Protein AF-A0A3R7EMI1-F1 (afdb_monomer_lite)

Sequence (99 aa):
MEEKLEDRFFDLLLRTLNYAMEFVNERSYASLRFMDLFSSLLELQPLIKEISEDEFYEKLREKIKARRLMGDRETRSKLQSELLQMFIDEWKRRTSKKS

Radius of gyration: 13.86 Å; chains: 1; bounding box: 33×21×42 Å

Secondary structure (DSSP, 8-state):
----HHHHHHHHHHHHHHHHHHGGGSSSSHHHHHHHHHHHHHHHGGG-TTS---HHHHHHHHHHHTT----SHHHHHHHHHHHHHHHHHHHHHHHHHH-

Structure (mmCIF, N/CA/C/O backbone):
data_AF-A0A3R7EMI1-F1
#
_entry.id   AF-A0A3R7EMI1-F1
#
loop_
_atom_site.group_PDB
_atom_site.id
_atom_site.type_symbol
_atom_site.label_atom_id
_atom_site.label_alt_id
_atom_site.label_comp_id
_atom_site.label_asym_id
_atom_site.label_entity_id
_atom_site.label_seq_id
_atom_site.pdbx_PDB_ins_code
_atom_site.Cartn_x
_atom_site.Cartn_y
_atom_site.Cartn_z
_atom_site.occupancy
_atom_site.B_iso_or_equiv
_atom_site.auth_seq_id
_atom_site.auth_comp_id
_atom_site.auth_asym_id
_atom_site.auth_atom_id
_atom_site.pdbx_PDB_model_num
ATOM 1 N N . MET A 1 1 ? -4.659 -12.143 20.901 1.00 43.06 1 MET A N 1
ATOM 2 C CA . MET A 1 1 ? -4.928 -10.723 20.610 1.00 43.06 1 MET A CA 1
ATOM 3 C C . MET A 1 1 ? -5.285 -10.687 19.138 1.00 43.06 1 MET A C 1
ATOM 5 O O . MET A 1 1 ? -4.423 -11.001 18.330 1.00 43.06 1 MET A O 1
ATOM 9 N N . GLU A 1 2 ? -6.560 -10.527 18.798 1.00 45.56 2 GLU A N 1
ATOM 10 C CA . GLU A 1 2 ? -6.985 -10.453 17.396 1.00 45.56 2 GLU A CA 1
ATOM 11 C C . GLU A 1 2 ? -6.354 -9.199 16.785 1.00 45.56 2 GLU A C 1
ATOM 13 O O . GLU A 1 2 ? -6.692 -8.079 17.168 1.00 45.56 2 GLU A O 1
ATOM 18 N N . GLU A 1 3 ? -5.377 -9.372 15.896 1.00 57.25 3 GLU A N 1
ATOM 19 C CA . GLU A 1 3 ? -4.969 -8.280 15.017 1.00 57.25 3 GLU A CA 1
ATOM 20 C C . GLU A 1 3 ? -6.197 -7.881 14.203 1.00 57.25 3 GLU A C 1
ATOM 22 O O . GLU A 1 3 ? -6.779 -8.717 13.504 1.00 57.25 3 GLU A O 1
ATOM 27 N N . LYS A 1 4 ? -6.610 -6.615 14.311 1.00 84.00 4 LYS A N 1
ATOM 28 C CA . LYS A 1 4 ? -7.694 -6.081 13.483 1.00 84.00 4 LYS A CA 1
ATOM 29 C C . LYS A 1 4 ? -7.304 -6.279 12.015 1.00 84.00 4 LYS A C 1
ATOM 31 O O . LYS A 1 4 ? -6.150 -6.049 11.661 1.00 84.00 4 LYS A O 1
ATOM 36 N N . LEU A 1 5 ? -8.247 -6.699 11.167 1.00 89.88 5 LEU A N 1
ATOM 37 C CA . LEU A 1 5 ? -8.009 -6.970 9.739 1.00 89.88 5 LEU A CA 1
ATOM 38 C C . LEU A 1 5 ? -7.265 -5.819 9.034 1.00 89.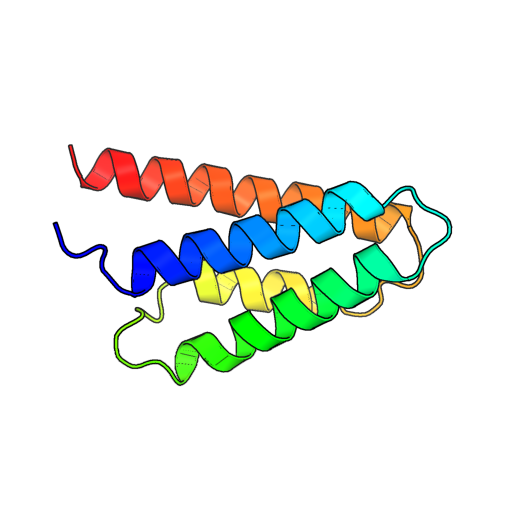88 5 LEU A C 1
ATOM 40 O O . LEU A 1 5 ? -6.376 -6.060 8.225 1.00 89.88 5 LEU A O 1
ATOM 44 N N . GLU A 1 6 ? -7.587 -4.586 9.420 1.00 90.19 6 GLU A N 1
ATOM 45 C CA . GLU A 1 6 ? -6.890 -3.338 9.090 1.00 90.19 6 GLU A CA 1
ATOM 46 C C . GLU A 1 6 ? -5.360 -3.402 9.274 1.00 90.19 6 GLU A C 1
ATOM 48 O O . GLU A 1 6 ? -4.618 -3.065 8.354 1.00 90.19 6 GLU A O 1
ATOM 53 N N . ASP A 1 7 ? -4.874 -3.849 10.437 1.00 91.06 7 ASP A N 1
ATOM 54 C CA . ASP A 1 7 ? -3.437 -3.923 10.738 1.00 91.06 7 ASP A CA 1
ATOM 55 C C . ASP A 1 7 ? -2.760 -4.972 9.828 1.00 91.06 7 ASP A C 1
ATOM 57 O O . ASP A 1 7 ? -1.689 -4.730 9.273 1.00 91.06 7 ASP A O 1
ATOM 61 N N . ARG A 1 8 ? -3.433 -6.101 9.564 1.00 93.19 8 ARG A N 1
ATOM 62 C CA . ARG A 1 8 ? -2.931 -7.139 8.643 1.00 93.19 8 ARG A CA 1
ATOM 63 C C . ARG A 1 8 ? -2.888 -6.680 7.194 1.00 93.19 8 ARG A C 1
ATOM 65 O O . ARG A 1 8 ? -1.969 -7.038 6.460 1.00 93.19 8 ARG A O 1
ATOM 72 N N . PHE A 1 9 ? -3.893 -5.925 6.764 1.00 94.75 9 PHE A N 1
ATOM 73 C CA . PHE A 1 9 ? -3.945 -5.392 5.412 1.00 94.75 9 PHE A CA 1
ATOM 74 C C . PHE A 1 9 ? -2.868 -4.327 5.189 1.00 94.75 9 PHE A C 1
ATOM 76 O O . PHE A 1 9 ? -2.180 -4.356 4.166 1.00 94.75 9 PHE A O 1
ATOM 83 N N . PHE A 1 10 ? -2.666 -3.448 6.174 1.00 94.81 10 PHE A N 1
ATOM 84 C CA . PHE A 1 10 ? -1.564 -2.491 6.183 1.00 94.81 10 PHE A CA 1
ATOM 85 C C . PHE A 1 10 ? -0.209 -3.198 6.019 1.00 94.81 10 PHE A C 1
ATOM 87 O O . PHE A 1 10 ? 0.568 -2.853 5.124 1.00 94.81 10 PHE A O 1
ATOM 94 N N . ASP A 1 11 ? 0.038 -4.246 6.809 1.00 95.38 11 ASP A N 1
ATOM 95 C CA . ASP A 1 11 ? 1.269 -5.036 6.731 1.00 95.38 11 ASP A CA 1
ATOM 96 C C . ASP A 1 11 ? 1.424 -5.764 5.389 1.00 95.38 11 ASP A C 1
ATOM 98 O O . ASP A 1 11 ? 2.529 -5.842 4.845 1.00 95.38 11 ASP A O 1
ATOM 102 N N . LEU A 1 12 ? 0.334 -6.294 4.826 1.00 96.62 12 LEU A N 1
ATOM 103 C CA . LEU A 1 12 ? 0.348 -6.960 3.524 1.00 96.62 12 LEU A CA 1
ATOM 104 C C . LEU A 1 12 ? 0.737 -5.995 2.397 1.00 96.62 12 LEU A C 1
ATOM 106 O O . LEU A 1 12 ? 1.575 -6.338 1.556 1.00 96.62 12 LEU A O 1
ATOM 110 N N . LEU A 1 13 ? 0.162 -4.790 2.382 1.00 96.94 13 LEU A N 1
ATOM 111 C CA . LEU A 1 13 ? 0.533 -3.761 1.415 1.00 96.94 13 LEU A CA 1
ATOM 112 C C . LEU A 1 13 ? 2.007 -3.373 1.567 1.00 96.94 13 LEU A C 1
ATOM 114 O O . LEU A 1 13 ? 2.735 -3.355 0.574 1.00 96.94 13 LEU A O 1
ATOM 118 N N . LEU A 1 14 ? 2.471 -3.142 2.798 1.00 97.31 14 LEU A N 1
ATOM 119 C CA . LEU A 1 14 ? 3.867 -2.800 3.065 1.00 97.31 14 LEU A CA 1
ATOM 120 C C . LEU A 1 14 ? 4.830 -3.902 2.600 1.00 97.31 14 LEU A C 1
ATOM 122 O O . LEU A 1 14 ? 5.826 -3.616 1.939 1.00 97.31 14 LEU A O 1
ATOM 126 N N . ARG A 1 15 ? 4.527 -5.175 2.879 1.00 97.69 15 ARG A N 1
ATOM 127 C CA . ARG A 1 15 ? 5.333 -6.312 2.398 1.00 97.69 15 ARG A CA 1
ATOM 128 C C . ARG A 1 15 ? 5.378 -6.371 0.876 1.00 97.69 15 ARG A C 1
ATOM 130 O O . ARG A 1 15 ? 6.445 -6.570 0.305 1.00 97.69 15 ARG A O 1
ATOM 137 N N . THR A 1 16 ? 4.239 -6.157 0.223 1.00 97.56 16 THR A N 1
ATOM 138 C CA . THR A 1 16 ? 4.155 -6.141 -1.244 1.00 97.56 16 THR A CA 1
ATOM 139 C C . THR A 1 16 ? 5.015 -5.021 -1.835 1.00 97.56 16 THR A C 1
ATOM 141 O O . THR A 1 16 ? 5.747 -5.247 -2.799 1.00 97.56 16 THR A O 1
ATOM 144 N N . LEU A 1 17 ? 4.995 -3.832 -1.222 1.00 97.25 17 LEU A N 1
ATOM 145 C CA . LEU A 1 17 ? 5.863 -2.718 -1.602 1.00 97.25 17 LEU A CA 1
ATOM 146 C C . LEU A 1 17 ? 7.348 -3.047 -1.391 1.00 97.25 17 LEU A C 1
ATOM 148 O O . LEU A 1 17 ? 8.159 -2.773 -2.273 1.00 97.25 17 LEU A O 1
ATOM 152 N N . ASN A 1 18 ? 7.704 -3.670 -0.266 1.00 97.19 18 ASN A N 1
ATOM 153 C CA . ASN A 1 18 ? 9.086 -4.056 0.023 1.00 97.19 18 ASN A CA 1
ATOM 154 C C . ASN A 1 18 ? 9.636 -5.039 -1.016 1.00 97.19 18 ASN A C 1
ATOM 156 O O . ASN A 1 18 ? 10.749 -4.843 -1.497 1.00 97.19 18 ASN A O 1
ATOM 160 N N . TYR A 1 19 ? 8.845 -6.030 -1.442 1.00 96.00 19 TYR A N 1
ATOM 161 C CA . TYR A 1 19 ? 9.244 -6.897 -2.553 1.00 96.00 19 TYR A CA 1
ATOM 162 C C . TYR A 1 19 ? 9.421 -6.103 -3.848 1.00 96.00 19 TYR A C 1
ATOM 164 O O . TYR A 1 19 ? 10.418 -6.266 -4.548 1.00 96.00 19 TYR A O 1
ATOM 172 N N . ALA A 1 20 ? 8.509 -5.178 -4.161 1.00 94.25 20 ALA A N 1
ATOM 173 C CA . ALA A 1 20 ? 8.667 -4.327 -5.338 1.00 94.25 20 ALA A CA 1
ATOM 174 C C . ALA A 1 20 ? 9.991 -3.539 -5.319 1.00 94.25 20 ALA A C 1
ATOM 176 O O . ALA A 1 20 ? 10.630 -3.393 -6.365 1.00 94.25 20 ALA A O 1
ATOM 177 N N . MET A 1 21 ? 10.408 -3.067 -4.142 1.00 94.75 21 MET A N 1
ATOM 178 C CA . MET A 1 21 ? 11.667 -2.353 -3.927 1.00 94.75 21 MET A CA 1
ATOM 179 C C . MET A 1 21 ? 12.893 -3.257 -4.033 1.00 94.75 21 MET A C 1
ATOM 181 O O . MET A 1 21 ? 13.868 -2.867 -4.669 1.00 94.75 21 MET A O 1
ATOM 185 N N . GLU A 1 22 ? 12.848 -4.462 -3.466 1.00 95.56 22 GLU A N 1
ATOM 186 C CA . GLU A 1 22 ? 13.941 -5.442 -3.535 1.00 95.56 22 GLU A CA 1
ATOM 187 C C . GLU A 1 22 ? 14.326 -5.733 -4.993 1.00 95.56 22 GLU A C 1
ATOM 189 O O . GLU A 1 22 ? 15.496 -5.675 -5.374 1.00 95.56 22 GLU A O 1
ATOM 194 N N . PHE A 1 23 ? 13.317 -5.899 -5.848 1.00 93.50 23 PHE A N 1
ATOM 195 C CA . PHE A 1 23 ? 13.502 -6.196 -7.265 1.00 93.50 23 PHE A CA 1
ATOM 196 C C . PHE A 1 23 ? 13.670 -4.955 -8.157 1.00 93.50 23 PHE A C 1
ATOM 198 O O . PHE A 1 23 ? 13.812 -5.096 -9.374 1.00 93.50 23 PHE A O 1
ATOM 205 N N . VAL A 1 24 ? 13.645 -3.725 -7.620 1.00 90.06 24 VAL A N 1
ATOM 206 C CA . VAL A 1 24 ? 13.640 -2.494 -8.444 1.00 90.06 24 VAL A CA 1
ATOM 207 C C . VAL A 1 24 ? 14.869 -2.385 -9.342 1.00 90.06 24 VAL A C 1
ATOM 209 O O . VAL A 1 24 ? 14.798 -1.827 -10.443 1.00 90.06 24 VAL A O 1
ATOM 212 N N . ASN A 1 25 ? 15.982 -2.947 -8.863 1.00 87.62 25 ASN A N 1
ATOM 213 C CA . ASN A 1 25 ? 17.285 -2.860 -9.489 1.00 87.62 25 ASN A CA 1
ATOM 214 C C . ASN A 1 25 ? 17.620 -4.016 -10.437 1.00 87.62 25 ASN A C 1
ATOM 216 O O . ASN A 1 25 ? 18.629 -3.966 -11.152 1.00 87.62 25 ASN A O 1
ATOM 220 N N . GLU A 1 26 ? 16.770 -5.031 -10.478 1.00 89.56 26 GLU A N 1
ATOM 221 C CA . GLU A 1 26 ? 16.972 -6.184 -11.333 1.00 89.56 26 GLU A CA 1
ATOM 222 C C . GLU A 1 26 ? 16.541 -5.911 -12.773 1.00 89.56 26 GLU A C 1
ATOM 224 O O . GLU A 1 26 ? 15.646 -5.112 -13.054 1.00 89.56 26 GLU A O 1
ATOM 229 N N . ARG A 1 27 ? 17.158 -6.626 -13.720 1.00 81.44 27 ARG A N 1
ATOM 230 C CA . ARG A 1 27 ? 16.698 -6.683 -15.117 1.00 81.44 27 ARG A CA 1
ATOM 231 C C . ARG A 1 27 ? 15.537 -7.675 -15.254 1.00 81.44 27 ARG A C 1
ATOM 233 O O . ARG A 1 27 ? 15.568 -8.562 -16.099 1.00 81.44 27 ARG A O 1
ATOM 240 N N . SER A 1 28 ? 14.544 -7.555 -14.382 1.00 86.06 28 SER A N 1
ATOM 241 C CA . SER A 1 28 ? 13.359 -8.405 -14.348 1.00 86.06 28 SER A CA 1
ATOM 242 C C . SER A 1 28 ? 12.102 -7.543 -14.249 1.00 86.06 28 SER A C 1
ATOM 244 O O . SER A 1 28 ? 12.141 -6.366 -13.885 1.00 86.06 28 SER A O 1
ATOM 246 N N . TYR A 1 29 ? 10.956 -8.133 -14.581 1.00 87.12 29 TYR A N 1
ATOM 247 C CA . TYR A 1 29 ? 9.657 -7.481 -14.406 1.00 87.12 29 TYR A CA 1
ATOM 248 C C . TYR A 1 29 ? 9.103 -7.647 -12.984 1.00 87.12 29 TYR A C 1
ATOM 250 O O . TYR A 1 29 ? 7.997 -7.187 -12.719 1.00 87.12 29 TYR A O 1
ATOM 258 N N . ALA A 1 30 ? 9.838 -8.285 -12.063 1.00 92.56 30 ALA A N 1
ATOM 259 C CA . ALA A 1 30 ? 9.334 -8.624 -10.732 1.00 92.56 30 ALA A CA 1
ATOM 260 C C . ALA A 1 30 ? 8.879 -7.380 -9.955 1.00 92.56 30 ALA A C 1
ATOM 262 O O . ALA A 1 30 ? 7.756 -7.350 -9.459 1.00 92.56 30 ALA A O 1
ATOM 263 N N . SER A 1 31 ? 9.683 -6.310 -9.958 1.00 91.44 31 SER A N 1
ATOM 264 C CA . SER A 1 31 ? 9.320 -5.031 -9.329 1.00 91.44 31 SER A CA 1
ATOM 265 C C . SER A 1 31 ? 7.984 -4.480 -9.838 1.00 91.44 31 SER A C 1
ATOM 267 O O . SER A 1 31 ? 7.142 -4.058 -9.051 1.00 91.44 31 SER A O 1
ATOM 269 N N . LEU A 1 32 ? 7.759 -4.535 -11.156 1.00 90.62 32 LEU A N 1
ATOM 270 C CA . LEU A 1 32 ? 6.506 -4.088 -11.768 1.00 90.62 32 LEU A CA 1
ATOM 271 C C . LEU A 1 32 ? 5.336 -4.988 -11.368 1.00 90.62 32 LEU A C 1
ATOM 273 O O . LEU A 1 32 ? 4.299 -4.477 -10.970 1.00 90.62 32 LEU A O 1
ATOM 277 N N . ARG A 1 33 ? 5.521 -6.312 -11.373 1.00 92.62 33 ARG A N 1
ATOM 278 C CA . ARG A 1 33 ? 4.476 -7.263 -10.961 1.00 92.62 33 ARG A CA 1
ATOM 279 C C . ARG A 1 33 ? 4.052 -7.074 -9.507 1.00 92.62 33 ARG A C 1
ATOM 281 O O . ARG A 1 33 ? 2.865 -7.161 -9.207 1.00 92.62 33 ARG A O 1
ATOM 288 N N . PHE A 1 34 ? 4.989 -6.779 -8.609 1.00 94.94 34 PHE A N 1
ATOM 289 C CA . PHE A 1 34 ? 4.645 -6.451 -7.226 1.00 94.94 34 PHE A CA 1
ATOM 290 C C . PHE A 1 34 ? 3.939 -5.097 -7.108 1.00 94.94 34 PHE A C 1
ATOM 292 O O . PHE A 1 34 ? 3.017 -4.980 -6.308 1.00 94.94 34 PHE A O 1
ATOM 299 N N . MET A 1 35 ? 4.282 -4.101 -7.932 1.00 93.19 35 MET A N 1
ATOM 300 C CA . MET A 1 35 ? 3.516 -2.847 -7.995 1.00 93.19 35 MET A CA 1
ATOM 301 C C . MET A 1 35 ? 2.098 -3.041 -8.555 1.00 93.19 35 MET A C 1
ATOM 303 O O . MET A 1 35 ? 1.164 -2.395 -8.072 1.00 93.19 35 MET A O 1
ATOM 307 N N . ASP A 1 36 ? 1.913 -3.938 -9.526 1.00 92.62 36 ASP A N 1
ATOM 308 C CA . ASP A 1 36 ? 0.590 -4.312 -10.038 1.00 92.62 36 ASP A CA 1
ATOM 309 C C . ASP A 1 36 ? -0.246 -4.973 -8.932 1.00 92.62 36 ASP A C 1
ATOM 311 O O . ASP A 1 36 ? -1.406 -4.611 -8.719 1.00 92.62 36 ASP A O 1
ATOM 315 N N . LEU A 1 37 ? 0.360 -5.901 -8.179 1.00 95.56 37 LEU A N 1
ATOM 316 C CA . LEU A 1 37 ? -0.279 -6.546 -7.033 1.00 95.56 37 LEU A CA 1
ATOM 317 C C . LEU A 1 37 ? -0.622 -5.529 -5.939 1.00 95.56 37 LEU A C 1
ATOM 319 O O . LEU A 1 37 ? -1.748 -5.525 -5.449 1.00 95.56 37 LEU A O 1
ATOM 323 N N . PHE A 1 38 ? 0.310 -4.638 -5.596 1.00 95.88 38 PHE A N 1
ATOM 324 C CA . PHE A 1 38 ? 0.091 -3.565 -4.626 1.00 95.88 38 PHE A CA 1
ATOM 325 C C . PHE A 1 38 ? -1.114 -2.705 -5.021 1.00 95.88 38 PHE A C 1
ATOM 327 O O . PHE A 1 38 ? -1.999 -2.452 -4.205 1.00 95.88 38 PHE A O 1
ATOM 334 N N . SER A 1 39 ? -1.169 -2.288 -6.289 1.00 93.69 39 SER A N 1
ATOM 335 C CA . SER A 1 39 ? -2.262 -1.467 -6.815 1.00 93.69 39 SER A CA 1
ATOM 336 C C . SER A 1 39 ? -3.593 -2.213 -6.759 1.00 93.69 39 SER A C 1
ATOM 338 O O . SER A 1 39 ? -4.586 -1.649 -6.314 1.00 93.69 39 SER A O 1
ATOM 340 N N . SER A 1 40 ? -3.595 -3.495 -7.133 1.00 94.50 40 SER A N 1
ATOM 341 C CA . SER A 1 40 ? -4.794 -4.340 -7.107 1.00 94.50 40 SER A CA 1
ATOM 342 C C . SER A 1 40 ? -5.325 -4.524 -5.683 1.00 94.50 40 SER A C 1
ATOM 344 O O . SER A 1 40 ? -6.520 -4.386 -5.447 1.00 94.50 40 SER A O 1
ATOM 346 N N . LEU A 1 41 ? -4.446 -4.780 -4.708 1.00 95.25 41 LEU A N 1
ATOM 347 C CA . LEU A 1 41 ? -4.831 -4.884 -3.298 1.00 95.25 41 LEU A CA 1
ATOM 348 C C . LEU A 1 41 ? -5.436 -3.571 -2.791 1.00 95.25 41 LEU A C 1
ATOM 350 O O . LEU A 1 41 ? -6.483 -3.577 -2.149 1.00 95.25 41 LEU A O 1
ATOM 354 N N . LEU A 1 42 ? -4.809 -2.440 -3.114 1.00 94.12 42 LEU A N 1
ATOM 355 C CA . LEU A 1 42 ? -5.286 -1.122 -2.704 1.00 94.12 42 LEU A CA 1
ATOM 356 C C . LEU A 1 42 ? -6.623 -0.732 -3.364 1.00 94.12 42 LEU A C 1
ATOM 358 O O . LEU A 1 42 ? -7.428 -0.033 -2.748 1.00 94.12 42 LEU A O 1
ATOM 362 N N . GLU A 1 43 ? -6.867 -1.170 -4.600 1.00 92.62 43 GLU A N 1
ATOM 363 C CA . GLU A 1 43 ? -8.156 -1.017 -5.289 1.00 92.62 43 GLU A CA 1
ATOM 364 C C . GLU A 1 43 ? -9.256 -1.888 -4.664 1.00 92.62 43 GLU A C 1
ATOM 366 O O . GLU A 1 43 ? -10.419 -1.492 -4.681 1.00 92.62 43 GLU A O 1
ATOM 371 N N . LEU A 1 44 ? -8.902 -3.034 -4.072 1.00 93.25 44 LEU A N 1
ATOM 372 C CA . LEU A 1 44 ? -9.839 -3.897 -3.345 1.00 93.25 44 LEU A CA 1
ATOM 373 C C . LEU A 1 44 ? -10.161 -3.393 -1.934 1.00 93.25 44 LEU A C 1
ATOM 375 O O . LEU A 1 44 ? -11.209 -3.753 -1.405 1.00 93.25 44 LEU A O 1
ATOM 379 N N . GLN A 1 45 ? -9.302 -2.565 -1.331 1.00 94.12 45 GLN A N 1
ATOM 380 C CA . GLN A 1 45 ? -9.479 -2.066 0.040 1.00 94.12 45 GLN A CA 1
ATOM 381 C C . GLN A 1 45 ? -10.893 -1.520 0.336 1.00 94.12 45 GLN A C 1
ATOM 383 O O . GLN A 1 45 ? -11.461 -1.958 1.334 1.00 94.12 45 GLN A O 1
ATOM 388 N N . PRO A 1 46 ? -11.502 -0.653 -0.503 1.00 91.50 46 PRO A N 1
ATOM 389 C CA . PRO A 1 46 ? -12.852 -0.112 -0.270 1.00 91.50 46 PRO A CA 1
ATOM 390 C C . PRO A 1 46 ? -13.955 -1.180 -0.188 1.00 91.50 46 PRO A C 1
ATOM 392 O O . PRO A 1 46 ? -15.035 -0.953 0.349 1.00 91.50 46 PRO A O 1
ATOM 395 N N . LEU A 1 47 ? -13.709 -2.370 -0.741 1.00 92.12 47 LEU A N 1
ATOM 396 C CA . LEU A 1 47 ? -14.674 -3.470 -0.743 1.00 92.12 47 LEU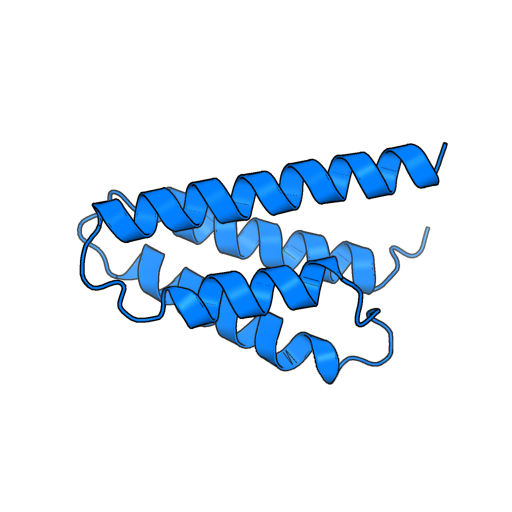 A CA 1
ATOM 397 C C . LEU A 1 47 ? -14.638 -4.287 0.559 1.00 92.12 47 LEU A C 1
ATOM 399 O O . LEU A 1 47 ? -15.517 -5.123 0.779 1.00 92.12 47 LEU A O 1
ATOM 403 N N . ILE A 1 48 ? -13.638 -4.065 1.416 1.00 90.38 48 ILE A N 1
ATOM 404 C CA . ILE A 1 48 ? -13.444 -4.780 2.678 1.00 90.38 48 ILE A CA 1
ATOM 405 C C . ILE A 1 48 ? -13.993 -3.910 3.813 1.00 90.38 48 ILE A C 1
ATOM 407 O O . ILE A 1 48 ? -13.331 -2.986 4.277 1.00 90.38 48 ILE A O 1
ATOM 411 N 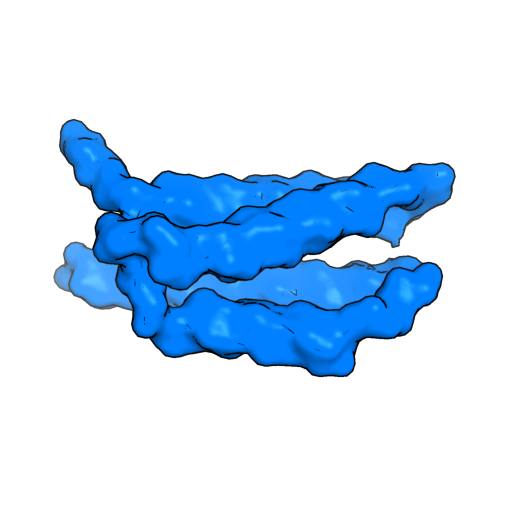N . LYS A 1 49 ? -15.210 -4.215 4.275 1.00 85.94 49 LYS A N 1
ATOM 412 C CA . LYS A 1 49 ? -15.970 -3.395 5.243 1.00 85.94 49 LYS A CA 1
ATOM 413 C C . LYS A 1 49 ? -15.258 -3.177 6.580 1.00 85.94 49 LYS A C 1
ATOM 415 O O . LYS A 1 49 ? -15.529 -2.204 7.275 1.00 85.94 49 LYS A O 1
ATOM 420 N N . GLU A 1 50 ? -14.401 -4.110 6.969 1.00 87.38 50 GLU A N 1
ATOM 421 C CA . GLU A 1 50 ? -13.669 -4.110 8.232 1.00 87.38 50 GLU A CA 1
ATOM 422 C C . GLU A 1 50 ? -12.372 -3.284 8.175 1.00 87.38 50 GLU A C 1
ATOM 424 O O . GLU A 1 50 ? -11.688 -3.159 9.194 1.00 87.38 50 GLU A O 1
ATOM 429 N N . ILE A 1 51 ? -12.029 -2.733 7.005 1.00 85.94 51 ILE A N 1
ATOM 430 C CA . ILE A 1 51 ? -10.910 -1.812 6.810 1.00 85.94 51 ILE A CA 1
ATOM 431 C C . ILE A 1 51 ? -11.481 -0.414 6.612 1.00 85.94 51 ILE A C 1
ATOM 433 O O . ILE A 1 51 ? -12.335 -0.18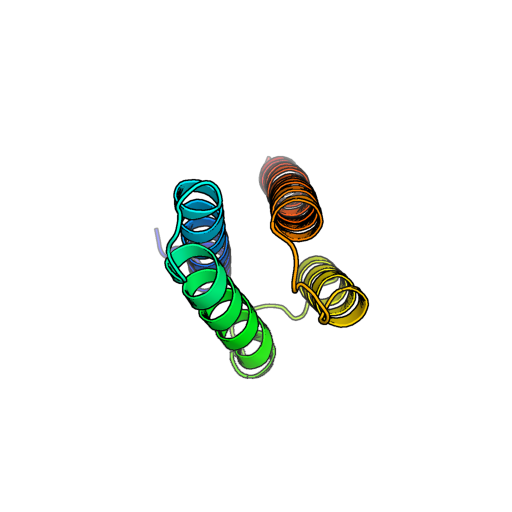4 5.759 1.00 85.94 51 ILE A O 1
ATOM 437 N N . SER A 1 52 ? -10.996 0.529 7.407 1.00 77.56 52 SER A N 1
ATOM 438 C CA . SER A 1 52 ? -11.391 1.923 7.309 1.00 77.56 52 SER A CA 1
ATOM 439 C C . SER A 1 52 ? -10.971 2.519 5.968 1.00 77.56 52 SER A C 1
ATOM 441 O O . SER A 1 52 ? -9.832 2.387 5.523 1.00 77.56 52 SER A O 1
ATOM 443 N N . GLU A 1 53 ? -11.898 3.223 5.325 1.00 74.00 53 GLU A N 1
ATOM 444 C CA . GLU A 1 53 ? -11.568 4.166 4.260 1.00 74.00 53 GLU A CA 1
ATOM 445 C C . GLU A 1 53 ? -11.015 5.438 4.903 1.00 74.00 53 GLU A C 1
ATOM 447 O O . GLU A 1 53 ? -11.706 6.444 5.047 1.00 74.00 53 GLU A O 1
ATOM 452 N N . ASP A 1 54 ? -9.782 5.353 5.398 1.00 82.56 54 ASP A N 1
ATOM 453 C CA . ASP A 1 54 ? -9.109 6.486 6.010 1.00 82.56 54 ASP A CA 1
ATOM 454 C C . ASP A 1 54 ? -8.281 7.292 4.994 1.00 82.56 54 ASP A C 1
ATOM 456 O O . ASP A 1 54 ? -7.953 6.856 3.884 1.00 82.56 54 ASP A O 1
ATOM 460 N N . GLU A 1 55 ? -7.924 8.507 5.408 1.00 90.94 55 GLU A N 1
ATOM 461 C CA . GLU A 1 55 ? -7.137 9.468 4.628 1.00 90.94 55 GLU A CA 1
ATOM 462 C C . GLU A 1 55 ? -5.823 8.869 4.084 1.00 90.94 55 GLU A C 1
ATOM 464 O O . GLU A 1 55 ? -5.304 9.310 3.055 1.00 90.94 55 GLU A O 1
ATOM 469 N N . PHE A 1 56 ? -5.255 7.866 4.764 1.00 93.94 56 PHE A N 1
ATOM 470 C CA . PHE A 1 56 ? -4.005 7.245 4.343 1.00 93.94 56 PHE A CA 1
ATOM 471 C C . PHE A 1 56 ? -4.187 6.456 3.042 1.00 93.94 56 PHE A C 1
ATOM 473 O O . PHE A 1 56 ? -3.438 6.690 2.087 1.00 93.94 56 PHE A O 1
ATOM 480 N N . TYR A 1 57 ? -5.193 5.577 2.962 1.00 94.50 57 TYR A N 1
ATOM 481 C CA . TYR A 1 57 ? -5.442 4.792 1.747 1.00 94.50 57 TYR A CA 1
ATOM 482 C C . TYR A 1 57 ? -5.887 5.658 0.565 1.00 94.50 57 TYR A C 1
ATOM 484 O O . TYR A 1 57 ? -5.531 5.370 -0.581 1.00 94.50 57 TYR A O 1
ATOM 492 N N . GLU A 1 58 ? -6.621 6.743 0.823 1.00 93.00 58 GLU A N 1
ATOM 493 C CA . GLU A 1 58 ? -6.986 7.716 -0.210 1.00 93.00 58 GLU A CA 1
ATOM 494 C C . GLU A 1 58 ? -5.750 8.379 -0.824 1.00 93.00 58 GLU A C 1
ATOM 496 O O . GLU A 1 58 ? -5.543 8.290 -2.039 1.00 93.00 58 GLU A O 1
ATOM 501 N N . LYS A 1 59 ? -4.868 8.945 0.010 1.00 94.19 59 LYS A N 1
ATOM 502 C CA . LYS A 1 59 ? -3.612 9.560 -0.448 1.00 94.19 59 LYS A CA 1
ATOM 503 C C . LYS A 1 59 ? -2.732 8.571 -1.205 1.00 94.19 59 LYS A C 1
ATOM 505 O O . LYS A 1 59 ? -2.107 8.926 -2.205 1.00 94.19 59 LYS A O 1
ATOM 510 N N . LEU A 1 60 ? -2.686 7.320 -0.751 1.00 94.19 60 LEU A N 1
ATOM 511 C CA . LEU A 1 60 ? -1.978 6.230 -1.423 1.00 94.19 60 LEU A CA 1
ATOM 512 C C . LEU A 1 60 ? -2.500 5.998 -2.848 1.00 94.19 60 LEU A C 1
ATOM 514 O O . LEU A 1 60 ? -1.710 5.928 -3.795 1.00 94.19 60 LEU A O 1
ATOM 518 N N . ARG A 1 61 ? -3.828 5.933 -3.021 1.00 92.56 61 ARG A N 1
ATOM 519 C CA . ARG A 1 61 ? -4.464 5.762 -4.338 1.00 92.56 61 ARG A CA 1
ATOM 520 C C . ARG A 1 61 ? -4.171 6.937 -5.261 1.00 92.56 61 ARG A C 1
ATOM 522 O O . ARG A 1 61 ? -3.837 6.723 -6.427 1.00 92.56 61 ARG A O 1
ATOM 529 N N . GLU A 1 62 ? -4.276 8.164 -4.760 1.00 92.00 62 GLU A N 1
ATOM 530 C CA . GLU A 1 62 ? -3.965 9.369 -5.535 1.00 92.00 62 GLU A CA 1
ATOM 531 C C . GLU A 1 62 ? -2.513 9.372 -6.012 1.00 92.00 62 GLU A C 1
ATOM 533 O O . GLU A 1 62 ? -2.242 9.607 -7.193 1.00 92.00 62 GLU A O 1
ATOM 538 N N . LYS A 1 63 ? -1.579 9.025 -5.119 1.00 91.38 63 LYS A N 1
ATOM 539 C CA . LYS A 1 63 ? -0.147 8.977 -5.420 1.00 91.38 63 LYS A CA 1
ATOM 540 C C . LYS A 1 63 ? 0.179 8.002 -6.551 1.00 91.38 63 LYS A C 1
ATOM 542 O O . LYS A 1 63 ? 0.975 8.327 -7.434 1.00 91.38 63 LYS A O 1
ATOM 547 N N . ILE A 1 64 ? -0.449 6.828 -6.540 1.00 88.50 64 ILE A N 1
ATOM 548 C CA . ILE A 1 64 ? -0.256 5.796 -7.566 1.00 88.50 64 ILE A CA 1
ATOM 549 C C . ILE A 1 64 ? -0.895 6.213 -8.891 1.00 88.50 64 ILE A C 1
ATOM 551 O O . ILE A 1 64 ? -0.247 6.122 -9.936 1.00 88.50 64 ILE A O 1
ATOM 555 N N . LYS A 1 65 ? -2.127 6.739 -8.867 1.00 84.62 65 LYS A N 1
ATOM 556 C CA . LYS A 1 65 ? -2.816 7.228 -10.074 1.00 84.62 65 LYS A CA 1
ATOM 557 C C . LYS A 1 65 ? -2.040 8.348 -10.762 1.00 84.62 65 LYS A C 1
ATOM 559 O O . LYS A 1 65 ? -1.878 8.306 -11.980 1.00 84.62 65 LYS A O 1
ATOM 564 N N . ALA A 1 66 ? -1.508 9.298 -9.993 1.00 75.12 66 ALA A N 1
ATOM 565 C CA . ALA A 1 66 ? -0.735 10.424 -10.515 1.00 75.12 66 ALA A CA 1
ATOM 566 C C . ALA A 1 66 ? 0.529 9.993 -11.272 1.00 75.12 66 ALA A C 1
ATOM 568 O O . ALA A 1 66 ? 1.062 10.760 -12.071 1.00 75.12 66 ALA A O 1
ATOM 569 N N . ARG A 1 67 ? 1.022 8.772 -11.031 1.00 71.50 67 ARG A N 1
ATOM 570 C CA . ARG A 1 67 ? 2.262 8.285 -11.626 1.00 71.50 67 ARG A CA 1
ATOM 571 C C . ARG A 1 67 ? 2.114 6.990 -12.425 1.00 71.50 67 ARG A C 1
ATOM 573 O O . ARG A 1 67 ? 3.116 6.336 -12.673 1.00 71.50 67 ARG A O 1
ATOM 580 N N . ARG A 1 68 ? 0.911 6.637 -12.894 1.00 63.38 68 ARG A N 1
ATOM 581 C CA . ARG A 1 68 ? 0.601 5.377 -13.615 1.00 63.38 68 ARG A CA 1
ATOM 582 C C . ARG A 1 68 ? 1.388 5.138 -14.931 1.00 63.38 68 ARG A C 1
ATOM 584 O O . ARG A 1 68 ? 1.173 4.128 -15.587 1.00 63.38 68 ARG A O 1
ATOM 591 N N . LEU A 1 69 ? 2.317 6.023 -15.307 1.00 57.47 69 LEU A N 1
ATOM 592 C CA . LEU A 1 69 ? 3.160 5.975 -16.512 1.00 57.47 69 LEU A CA 1
ATOM 593 C C . LEU A 1 69 ? 4.635 5.632 -16.190 1.00 57.47 69 LEU A C 1
ATOM 595 O O . LEU A 1 69 ? 5.553 6.290 -16.674 1.00 57.47 69 LEU A O 1
ATOM 599 N N . MET A 1 70 ? 4.890 4.618 -15.353 1.00 60.69 70 MET A N 1
ATOM 600 C CA . MET A 1 70 ? 6.256 4.215 -14.960 1.00 60.69 70 MET A CA 1
ATOM 601 C C . MET A 1 70 ? 6.897 3.262 -15.960 1.00 60.69 70 MET A C 1
ATOM 603 O O . MET A 1 70 ? 6.988 2.058 -15.722 1.00 60.69 70 MET A O 1
ATOM 607 N N . GLY A 1 71 ? 7.354 3.805 -17.085 1.00 59.94 71 GLY A N 1
ATOM 608 C CA . GLY A 1 71 ? 8.192 3.047 -18.013 1.00 59.94 71 GLY A CA 1
ATOM 609 C C . GLY A 1 71 ? 9.622 2.860 -17.496 1.00 59.94 71 GLY A C 1
ATOM 610 O O . GLY A 1 71 ? 10.218 1.803 -17.701 1.00 59.94 71 GLY A O 1
ATOM 611 N N . ASP A 1 72 ? 10.172 3.864 -16.806 1.00 78.12 72 ASP A N 1
ATOM 612 C CA . ASP A 1 72 ? 11.585 3.891 -16.433 1.00 78.12 72 ASP A CA 1
ATOM 613 C C . ASP A 1 72 ? 11.847 3.525 -14.958 1.00 78.12 72 ASP A C 1
ATOM 615 O O . ASP A 1 72 ? 11.017 3.682 -14.056 1.00 78.12 72 ASP A O 1
ATOM 619 N N . ARG A 1 73 ? 13.044 2.981 -14.725 1.00 81.69 73 ARG A N 1
ATOM 620 C CA . ARG A 1 73 ? 13.484 2.433 -13.436 1.00 81.69 73 ARG A CA 1
ATOM 621 C C . ARG A 1 73 ? 13.687 3.506 -12.367 1.00 81.69 73 ARG A C 1
ATOM 623 O O . ARG A 1 73 ? 13.431 3.232 -11.195 1.00 81.69 73 ARG A O 1
ATOM 630 N N . GLU A 1 74 ? 14.153 4.689 -12.750 1.00 85.75 74 GLU A N 1
ATOM 631 C CA . GLU A 1 74 ? 14.482 5.766 -11.815 1.00 85.75 74 GLU A CA 1
ATOM 632 C C . GLU A 1 74 ? 13.205 6.347 -11.206 1.00 85.75 74 GLU A C 1
ATOM 634 O O . GLU A 1 74 ? 13.057 6.403 -9.981 1.00 85.75 74 GLU A O 1
ATOM 639 N N . THR A 1 75 ? 12.221 6.653 -12.051 1.00 86.81 75 THR A N 1
ATOM 640 C CA . THR A 1 75 ? 10.900 7.121 -11.622 1.00 86.81 75 THR A CA 1
ATOM 641 C C . THR A 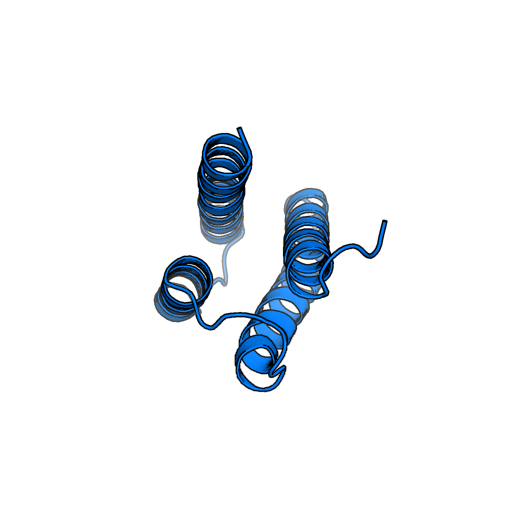1 75 ? 10.202 6.097 -10.727 1.00 86.81 75 THR A C 1
ATOM 643 O O . THR A 1 75 ? 9.593 6.471 -9.717 1.00 86.81 75 THR A O 1
ATOM 646 N N . ARG A 1 76 ? 10.329 4.799 -11.045 1.00 87.81 76 ARG A N 1
ATOM 647 C CA . ARG A 1 76 ? 9.777 3.710 -10.226 1.00 87.81 76 ARG A CA 1
ATOM 648 C C . ARG A 1 76 ? 10.421 3.646 -8.846 1.00 87.81 76 ARG A C 1
ATOM 650 O O . ARG A 1 76 ? 9.700 3.642 -7.850 1.00 87.81 76 ARG A O 1
ATOM 657 N N . SER A 1 77 ? 11.752 3.646 -8.778 1.00 90.38 77 SER A N 1
ATOM 658 C CA . SER A 1 77 ? 12.473 3.631 -7.501 1.00 90.38 77 SER A CA 1
ATOM 659 C C . SER A 1 77 ? 12.098 4.831 -6.639 1.00 90.38 77 SER A C 1
ATOM 661 O O . SER A 1 77 ? 11.860 4.677 -5.443 1.00 90.38 77 SER A O 1
ATOM 663 N N . LYS A 1 78 ? 11.984 6.017 -7.245 1.00 91.50 78 LYS A N 1
ATOM 664 C CA . LYS A 1 78 ? 11.582 7.229 -6.534 1.00 91.50 78 LYS A CA 1
ATOM 665 C C . LYS A 1 78 ? 10.166 7.124 -5.973 1.00 91.50 78 LYS A C 1
ATOM 667 O O . LYS A 1 78 ? 9.956 7.474 -4.815 1.00 91.50 78 LYS A O 1
ATOM 672 N N . LEU A 1 79 ? 9.194 6.640 -6.756 1.00 91.50 79 LEU A N 1
ATOM 673 C CA . LEU A 1 79 ? 7.845 6.407 -6.228 1.00 91.50 79 LEU A CA 1
ATOM 674 C C . LEU A 1 79 ? 7.882 5.434 -5.058 1.00 91.50 79 LEU A C 1
ATOM 676 O O . LEU A 1 79 ? 7.282 5.729 -4.034 1.00 91.50 79 LEU A O 1
ATOM 680 N N . GLN A 1 80 ? 8.539 4.287 -5.212 1.00 93.38 80 GLN A N 1
ATOM 681 C CA . GLN A 1 80 ? 8.530 3.258 -4.178 1.00 93.38 80 GLN A CA 1
ATOM 682 C C . GLN A 1 80 ? 9.094 3.783 -2.851 1.00 93.38 80 GLN A C 1
ATOM 684 O O . GLN A 1 80 ? 8.492 3.549 -1.807 1.00 93.38 80 GLN A O 1
ATOM 689 N N . SER A 1 81 ? 10.164 4.585 -2.894 1.00 94.75 81 SER A N 1
ATOM 690 C CA . SER A 1 81 ? 10.691 5.278 -1.711 1.00 94.75 81 SER A CA 1
ATOM 691 C C . SER A 1 81 ? 9.693 6.269 -1.104 1.00 94.75 81 SER A C 1
ATOM 693 O O . SER A 1 81 ? 9.545 6.328 0.113 1.00 94.75 81 SER A O 1
ATOM 695 N N . GLU A 1 82 ? 8.982 7.042 -1.932 1.00 95.25 82 GLU A N 1
ATOM 696 C CA . GLU A 1 82 ? 7.943 7.963 -1.452 1.00 95.25 82 GLU A CA 1
ATOM 697 C C . GLU A 1 82 ? 6.766 7.214 -0.808 1.00 95.25 82 GLU A C 1
ATOM 699 O O . GLU A 1 82 ? 6.267 7.644 0.229 1.00 95.25 82 GLU A O 1
ATOM 704 N N . LEU A 1 83 ? 6.341 6.086 -1.386 1.00 96.19 83 LEU A N 1
ATOM 705 C CA . LEU A 1 83 ? 5.307 5.232 -0.802 1.00 96.19 83 LEU A CA 1
ATOM 706 C C . LEU A 1 83 ? 5.771 4.664 0.539 1.00 96.19 83 LEU A C 1
ATOM 708 O O . LEU A 1 83 ? 5.029 4.740 1.513 1.00 96.19 83 LEU A O 1
ATOM 712 N N . LEU A 1 84 ? 7.006 4.163 0.620 1.00 97.31 84 LEU A N 1
ATOM 713 C CA . LEU A 1 84 ? 7.563 3.637 1.864 1.00 97.31 84 LEU A CA 1
ATOM 714 C C . LEU A 1 84 ? 7.564 4.706 2.963 1.00 97.31 84 LEU A C 1
ATOM 716 O O . LEU A 1 84 ? 7.188 4.419 4.098 1.00 97.31 84 LEU A O 1
ATOM 720 N N . GLN A 1 85 ? 7.915 5.948 2.622 1.00 97.62 85 GLN A N 1
ATOM 721 C CA . GLN A 1 85 ? 7.856 7.057 3.570 1.00 97.62 85 GLN A CA 1
ATOM 722 C C . GLN A 1 85 ? 6.432 7.282 4.103 1.00 97.62 85 GLN A C 1
ATOM 724 O O . GLN A 1 85 ? 6.259 7.442 5.309 1.00 97.62 85 GLN A O 1
ATOM 729 N N . MET A 1 86 ? 5.409 7.208 3.242 1.00 97.12 86 MET A N 1
ATOM 730 C CA . MET A 1 86 ? 4.009 7.309 3.677 1.00 97.12 86 MET A CA 1
ATOM 731 C C . MET A 1 86 ? 3.637 6.203 4.676 1.00 97.12 86 MET A C 1
ATOM 733 O O . MET A 1 86 ? 2.979 6.490 5.673 1.00 97.12 86 MET A O 1
ATOM 737 N N . PHE A 1 87 ? 4.078 4.959 4.450 1.00 96.75 87 PHE A N 1
ATOM 738 C CA . PHE A 1 87 ? 3.870 3.862 5.408 1.00 96.75 87 PHE A CA 1
ATOM 739 C C . PHE A 1 87 ? 4.576 4.119 6.742 1.00 96.75 87 PHE A C 1
ATOM 741 O O . PHE A 1 87 ? 3.993 3.875 7.795 1.00 96.75 87 PHE A O 1
ATOM 748 N N . ILE A 1 88 ? 5.810 4.630 6.723 1.00 96.25 88 ILE A N 1
ATOM 749 C CA . ILE A 1 88 ? 6.562 4.956 7.945 1.00 96.25 88 ILE A CA 1
ATOM 750 C C . ILE A 1 88 ? 5.839 6.035 8.757 1.00 96.25 88 ILE A C 1
ATOM 752 O O . ILE A 1 88 ? 5.716 5.914 9.978 1.00 96.25 88 ILE A O 1
ATOM 756 N N . ASP A 1 89 ? 5.362 7.086 8.092 1.00 96.12 89 ASP A N 1
ATOM 757 C CA . ASP A 1 89 ? 4.667 8.193 8.747 1.00 96.12 89 ASP A CA 1
ATOM 758 C C . ASP A 1 89 ? 3.322 7.739 9.327 1.00 96.12 89 ASP A C 1
ATOM 760 O O . ASP A 1 89 ? 2.992 8.066 10.471 1.00 96.12 89 ASP A O 1
ATOM 764 N N . GLU A 1 90 ? 2.584 6.911 8.586 1.00 94.88 90 GLU A N 1
ATOM 765 C CA . GLU A 1 90 ? 1.334 6.326 9.064 1.00 94.88 90 GLU A CA 1
ATOM 766 C C . GLU A 1 90 ? 1.558 5.384 10.249 1.00 94.88 90 GLU A C 1
ATOM 768 O O . GLU A 1 90 ? 0.833 5.444 11.243 1.00 94.88 90 GLU A O 1
ATOM 773 N N . TRP A 1 91 ? 2.598 4.554 10.194 1.00 93.19 91 TRP A N 1
ATOM 774 C CA . TRP A 1 91 ? 2.950 3.662 11.291 1.00 93.19 91 TRP A CA 1
ATOM 775 C C . TRP A 1 91 ? 3.255 4.440 12.578 1.00 93.19 91 TRP A C 1
ATOM 777 O O . TRP A 1 91 ? 2.719 4.105 13.636 1.00 93.19 91 TRP A O 1
ATOM 787 N N . LYS A 1 92 ? 4.028 5.534 12.492 1.00 92.44 92 LYS A N 1
ATOM 788 C CA . LYS A 1 92 ? 4.269 6.447 13.627 1.00 92.44 92 LYS A CA 1
ATOM 789 C C . LYS A 1 92 ? 2.968 7.053 14.158 1.00 92.44 92 LYS A C 1
ATOM 791 O O . LYS A 1 92 ? 2.751 7.087 15.365 1.00 92.44 92 LYS A O 1
ATOM 796 N N . ARG A 1 93 ? 2.067 7.491 13.272 1.00 90.94 93 ARG A N 1
ATOM 797 C CA . ARG A 1 93 ? 0.756 8.040 13.658 1.00 90.94 93 ARG A CA 1
ATOM 798 C C . ARG A 1 93 ? -0.086 7.011 14.420 1.00 90.94 93 ARG A C 1
ATOM 800 O O . ARG A 1 93 ? -0.695 7.349 15.436 1.00 90.94 93 ARG A O 1
ATOM 807 N N . ARG A 1 94 ? -0.126 5.762 13.944 1.00 88.12 94 ARG A N 1
ATOM 808 C CA . ARG A 1 94 ? -0.885 4.660 14.562 1.00 88.12 94 ARG A CA 1
ATOM 809 C C . ARG A 1 94 ? -0.326 4.275 15.930 1.00 88.12 94 ARG A C 1
ATOM 811 O O . ARG A 1 94 ? -1.112 4.017 16.839 1.00 88.12 94 ARG A O 1
ATOM 818 N N . THR A 1 95 ? 0.996 4.261 16.104 1.00 86.62 95 THR A N 1
ATOM 819 C CA . THR A 1 95 ? 1.623 3.943 17.398 1.00 86.62 95 THR A CA 1
ATOM 820 C C . THR A 1 95 ? 1.455 5.070 18.413 1.00 86.62 95 THR A C 1
ATOM 822 O O . THR A 1 95 ? 1.111 4.787 19.556 1.00 86.62 95 THR A O 1
ATOM 825 N N . SER A 1 96 ? 1.570 6.339 18.004 1.00 84.06 96 SER A N 1
ATOM 826 C CA . SER A 1 96 ? 1.310 7.485 18.889 1.00 84.06 96 SER A CA 1
ATOM 827 C C . SER A 1 96 ? -0.142 7.576 19.371 1.00 84.06 96 SER A C 1
ATOM 829 O O . SER A 1 96 ? -0.373 8.069 20.464 1.00 84.06 96 SER A O 1
ATOM 831 N N . LYS A 1 97 ? -1.123 7.099 18.590 1.00 69.38 97 LYS A N 1
ATOM 832 C CA . LYS A 1 97 ? -2.544 7.048 18.997 1.00 69.38 97 LYS A CA 1
ATOM 833 C C . LYS A 1 97 ? -2.892 5.865 19.913 1.00 69.38 97 LYS A C 1
ATOM 835 O O . LYS A 1 97 ? -3.972 5.861 20.496 1.00 69.38 97 LYS A O 1
ATOM 840 N N . LYS A 1 98 ? -2.036 4.837 19.973 1.00 62.00 98 LYS A N 1
AT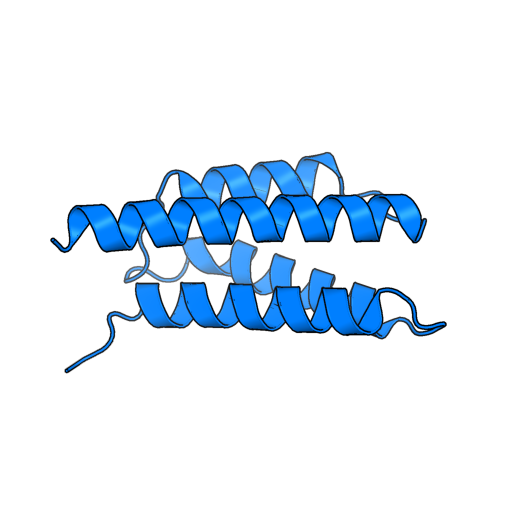OM 841 C CA . LYS A 1 98 ? -2.207 3.655 20.841 1.00 62.00 98 LYS A CA 1
ATOM 842 C C . LYS A 1 98 ? -1.562 3.846 22.228 1.00 62.00 98 LYS A C 1
ATOM 844 O O . LYS A 1 98 ? -1.790 2.999 23.089 1.00 62.00 98 LYS A O 1
ATOM 849 N N . SER A 1 99 ? -0.762 4.902 22.420 1.00 50.94 99 SER A N 1
ATOM 850 C CA . SER A 1 99 ? -0.085 5.255 23.678 1.00 50.94 99 SER A CA 1
ATOM 851 C C . SER A 1 99 ? -0.844 6.317 24.461 1.00 50.94 99 SER A C 1
ATOM 853 O O . SER A 1 99 ? -0.581 6.373 25.681 1.00 50.94 99 SER A O 1
#

pLDDT: mean 87.72, std 11.84, range [43.06, 97.69]

Foldseek 3Di:
DDDQVQNVLLVVLLVLLVQLLVCLPPPDCRNVVSVVVSLVSLVCQVVDPSHDPDPLSVVVNVLCVVPVPPPDSVSSNVSSVVNNVSSVVVVVVVVVVVD